Protein AF-A0A0F9NKI3-F1 (afdb_monomer)

Secondary structure (DSSP, 8-state):
----EEEEEEEEETTTTEEEEEEEE----TT--S---EEEEEEEE-SSHHHHHHHHHHHHHHHHHHHHHHHHHHHHHHHHHHHHHHHHHHHHTT--

Mean predicted aligned error: 7.86 Å

Nearest PDB structures (foldseek):
  6e8r-assembly2_B  TM=3.709E-01  e=1.307E+00  Homo sapiens

Radius of gyration: 21.3 Å; Cα contacts (8 Å, |Δi|>4): 100; chains: 1; bounding box: 38×28×70 Å

Organism: NCBI:txid412755

pLDDT: mean 84.34, std 12.33, range [48.88, 94.62]

Sequence (96 aa):
MAIMWEFTITPIDIPNRIVSVSATRTDDSPTDPDPTYTVSMQNADISTTAKKTEALNALWAKYEKQVAEQATLNIINAEIDTLQIAAKANFEGREP

Foldseek 3Di:
DDWDKDKDWADDDDVQQWIKIKIWTDPDDPPDPDDTDIFIDGGQGPPDPVSVVVVVVVSVVVSVVVVVVVVVVVVVVVVVVVVVVVVVVVVVVPDD

Structure (mmCIF, N/CA/C/O backbone):
data_AF-A0A0F9NKI3-F1
#
_entry.id   AF-A0A0F9NKI3-F1
#
loop_
_atom_site.group_PDB
_atom_site.id
_atom_site.type_symbol
_atom_site.label_atom_id
_atom_site.label_alt_id
_atom_site.label_comp_id
_atom_site.label_asym_id
_atom_site.label_entity_id
_atom_site.label_seq_id
_atom_site.pdbx_PDB_ins_code
_atom_site.Cartn_x
_atom_site.Cartn_y
_atom_site.Cartn_z
_atom_site.occupancy
_atom_site.B_iso_or_equiv
_atom_site.auth_seq_id
_atom_site.auth_comp_id
_atom_site.auth_asym_id
_atom_site.auth_atom_id
_atom_site.pdbx_PDB_model_num
ATOM 1 N N . MET A 1 1 ? 1.901 19.875 -2.942 1.00 56.12 1 MET A N 1
ATOM 2 C CA . MET A 1 1 ? 0.637 19.115 -3.032 1.00 56.12 1 MET A CA 1
ATOM 3 C C . MET A 1 1 ? 0.455 18.360 -1.732 1.00 56.12 1 MET A C 1
ATOM 5 O O . MET A 1 1 ? 1.447 17.869 -1.207 1.00 56.12 1 MET A O 1
ATOM 9 N N . ALA A 1 2 ? -0.754 18.343 -1.177 1.00 60.91 2 ALA A N 1
ATOM 10 C CA . ALA A 1 2 ? -1.076 17.469 -0.053 1.00 60.91 2 ALA A CA 1
ATOM 11 C C . ALA A 1 2 ? -1.441 16.092 -0.616 1.00 60.91 2 ALA A C 1
ATOM 13 O O . ALA A 1 2 ? -2.207 16.028 -1.573 1.00 60.91 2 ALA A O 1
ATOM 14 N N . ILE A 1 3 ? -0.887 15.026 -0.041 1.00 71.38 3 ILE A N 1
ATOM 15 C CA . ILE A 1 3 ? -1.262 13.654 -0.397 1.00 71.38 3 ILE A CA 1
ATOM 16 C C . ILE A 1 3 ? -2.648 13.382 0.197 1.00 71.38 3 ILE A C 1
ATOM 18 O O . ILE A 1 3 ? -2.873 13.665 1.377 1.00 71.38 3 ILE A O 1
ATOM 22 N N . MET A 1 4 ? -3.572 12.852 -0.603 1.00 82.69 4 MET A N 1
ATOM 23 C CA . MET A 1 4 ? -4.944 12.556 -0.192 1.00 82.69 4 MET A CA 1
ATOM 24 C C . MET A 1 4 ? -5.180 11.053 -0.255 1.00 82.69 4 MET A C 1
ATOM 26 O O . MET A 1 4 ? -4.728 10.376 -1.174 1.00 82.69 4 MET A O 1
ATOM 30 N N . TRP A 1 5 ? -5.872 10.532 0.754 1.00 84.38 5 TRP A N 1
ATOM 31 C CA . TRP A 1 5 ? -6.169 9.112 0.881 1.00 84.38 5 TRP A CA 1
ATOM 32 C C . TRP A 1 5 ? -7.637 8.916 1.226 1.00 84.38 5 TRP A C 1
ATOM 34 O O . TRP A 1 5 ? -8.173 9.585 2.113 1.00 84.38 5 TRP A O 1
ATOM 44 N N . GLU A 1 6 ? -8.262 7.953 0.567 1.00 87.38 6 GLU A N 1
ATOM 45 C CA . GLU A 1 6 ? -9.552 7.408 0.948 1.00 87.38 6 GLU A CA 1
ATOM 46 C C . GLU A 1 6 ? -9.338 6.115 1.740 1.00 87.38 6 GLU A C 1
ATOM 48 O O . GLU A 1 6 ? -8.674 5.184 1.280 1.00 87.38 6 GLU A O 1
ATOM 53 N N . PHE A 1 7 ? -9.888 6.061 2.954 1.00 89.31 7 PHE A N 1
ATOM 54 C CA . PHE A 1 7 ? -9.774 4.903 3.837 1.00 89.31 7 PHE A CA 1
ATOM 55 C C . PHE A 1 7 ? -11.121 4.205 3.976 1.00 89.31 7 PHE A C 1
ATOM 57 O O . PHE A 1 7 ? -12.107 4.812 4.389 1.00 89.31 7 PHE A O 1
ATOM 64 N N . THR A 1 8 ? -11.140 2.901 3.719 1.00 91.88 8 THR A N 1
ATOM 65 C CA . THR A 1 8 ? -12.283 2.030 4.003 1.00 91.8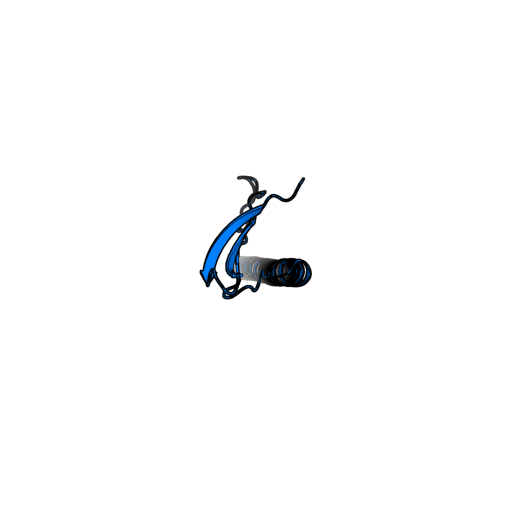8 8 THR A CA 1
ATOM 66 C C . THR A 1 8 ? -11.929 1.094 5.149 1.00 91.88 8 THR A C 1
ATOM 68 O O . THR A 1 8 ? -10.944 0.362 5.077 1.00 91.88 8 THR A O 1
ATOM 71 N N . ILE A 1 9 ? -12.743 1.097 6.206 1.00 91.88 9 ILE A N 1
ATOM 72 C CA . ILE A 1 9 ? -12.592 0.211 7.365 1.00 91.88 9 ILE A CA 1
ATOM 73 C C . ILE A 1 9 ? -13.836 -0.667 7.457 1.00 91.88 9 ILE A C 1
ATOM 75 O O . ILE A 1 9 ? -14.939 -0.166 7.660 1.00 91.88 9 ILE A O 1
ATOM 79 N N . THR A 1 10 ? -13.656 -1.978 7.333 1.00 94.00 10 THR A N 1
ATOM 80 C CA . THR A 1 10 ? -14.743 -2.959 7.418 1.00 94.00 10 THR A CA 1
ATOM 81 C C . THR A 1 10 ? -14.592 -3.777 8.699 1.00 94.00 10 THR A C 1
ATOM 83 O O . THR A 1 10 ? -13.580 -4.461 8.852 1.00 94.00 10 THR A O 1
ATOM 86 N N . PRO A 1 11 ? -15.555 -3.737 9.634 1.00 92.56 11 PRO A N 1
ATOM 87 C CA . PRO A 1 11 ? -15.527 -4.595 10.813 1.00 92.56 11 PRO A CA 1
ATOM 88 C C . PRO A 1 11 ? -15.564 -6.079 10.435 1.00 92.56 11 PRO A C 1
ATOM 90 O O . PRO A 1 11 ? -16.396 -6.486 9.629 1.00 92.56 11 PRO A O 1
ATOM 93 N N . ILE A 1 12 ? -14.682 -6.879 11.036 1.00 93.56 12 ILE A N 1
ATOM 94 C CA . ILE A 1 12 ? -14.670 -8.345 10.900 1.00 93.56 12 ILE A CA 1
ATOM 95 C C . ILE A 1 12 ? -15.198 -8.975 12.190 1.00 93.56 12 ILE A C 1
ATOM 97 O O . ILE A 1 12 ? -16.118 -9.786 12.161 1.00 93.56 12 ILE A O 1
ATOM 101 N N . ASP A 1 13 ? -14.644 -8.559 13.328 1.00 92.31 13 ASP A N 1
ATOM 102 C CA . ASP A 1 13 ? -15.032 -9.017 14.660 1.00 92.31 13 ASP A CA 1
ATOM 103 C C . ASP A 1 13 ? -15.157 -7.800 15.581 1.00 92.31 13 ASP A C 1
ATOM 105 O O . ASP A 1 13 ? -14.176 -7.117 15.887 1.00 92.31 13 ASP A O 1
ATOM 109 N N . ILE A 1 14 ? -16.389 -7.505 15.993 1.00 89.06 14 ILE A N 1
ATOM 110 C CA . ILE A 1 14 ? -16.696 -6.335 16.818 1.00 89.06 14 ILE A CA 1
ATOM 111 C C . ILE A 1 14 ? -16.207 -6.525 18.267 1.00 89.06 14 ILE A C 1
ATOM 113 O O . ILE A 1 14 ? -15.516 -5.621 18.749 1.00 89.06 14 ILE A O 1
ATOM 117 N N . PRO A 1 15 ? -16.501 -7.647 18.969 1.00 92.25 15 PRO A N 1
ATOM 118 C CA . PRO A 1 15 ? -15.960 -7.904 20.307 1.00 92.25 15 PRO A CA 1
ATOM 119 C C . PRO A 1 15 ? -14.440 -7.748 20.402 1.00 92.25 15 PRO A C 1
ATOM 121 O O . PRO A 1 15 ? -13.949 -7.079 21.312 1.00 92.25 15 PRO A O 1
ATOM 124 N N . ASN A 1 16 ? -13.706 -8.310 19.439 1.00 90.00 16 ASN A N 1
ATOM 125 C CA . ASN A 1 16 ? -12.243 -8.293 19.432 1.00 90.00 16 ASN A CA 1
ATOM 126 C C . ASN A 1 16 ? -11.648 -7.062 18.733 1.00 90.00 16 ASN A C 1
ATOM 128 O O . ASN A 1 16 ? -10.433 -6.883 18.741 1.00 90.00 16 ASN A O 1
ATOM 132 N N . ARG A 1 17 ? -12.489 -6.183 18.166 1.00 91.00 17 ARG A N 1
ATOM 133 C CA . ARG A 1 17 ? -12.084 -4.968 17.437 1.00 91.00 17 ARG A CA 1
ATOM 134 C C . ARG A 1 17 ? -11.105 -5.273 16.298 1.00 91.00 17 ARG A C 1
ATOM 136 O O . ARG A 1 17 ? -10.110 -4.572 16.119 1.00 91.00 17 ARG A O 1
ATOM 143 N N . ILE A 1 18 ? -11.407 -6.315 15.532 1.00 91.19 18 ILE A N 1
ATOM 144 C CA . ILE A 1 18 ? -10.645 -6.722 14.352 1.00 91.19 18 ILE A CA 1
ATOM 145 C C . ILE A 1 18 ? -11.354 -6.189 13.109 1.00 91.19 18 ILE A C 1
ATOM 147 O O . ILE A 1 18 ? -12.568 -6.354 12.951 1.00 91.19 18 ILE A O 1
ATOM 151 N N . VAL A 1 19 ? -10.597 -5.553 12.218 1.00 93.50 19 VAL A N 1
ATOM 152 C CA . VAL A 1 19 ? -11.117 -4.911 11.005 1.00 93.50 19 VAL A CA 1
ATOM 153 C C . VAL A 1 19 ? -10.293 -5.275 9.770 1.00 93.50 19 VAL A C 1
ATOM 155 O O . VAL A 1 19 ? -9.125 -5.646 9.858 1.00 93.50 19 VAL A O 1
ATOM 158 N N . SER A 1 20 ? -10.894 -5.142 8.596 1.00 93.62 20 SER A N 1
ATOM 159 C CA . SER A 1 20 ? -10.179 -5.000 7.332 1.00 93.62 20 SER A CA 1
ATOM 160 C C . SER A 1 20 ? -9.996 -3.514 7.048 1.00 93.62 20 SER A C 1
ATOM 162 O O . SER A 1 20 ? -10.941 -2.741 7.215 1.00 93.62 20 SER A O 1
ATOM 164 N N . VAL A 1 21 ? -8.802 -3.107 6.628 1.00 92.44 21 VAL A N 1
ATOM 165 C CA . VAL A 1 21 ? -8.521 -1.723 6.231 1.00 92.44 21 VAL A CA 1
ATOM 166 C C . VAL A 1 21 ? -8.015 -1.712 4.799 1.00 92.44 21 VAL A C 1
ATOM 168 O O . VAL A 1 21 ? -7.109 -2.471 4.459 1.00 92.44 21 VAL A O 1
ATOM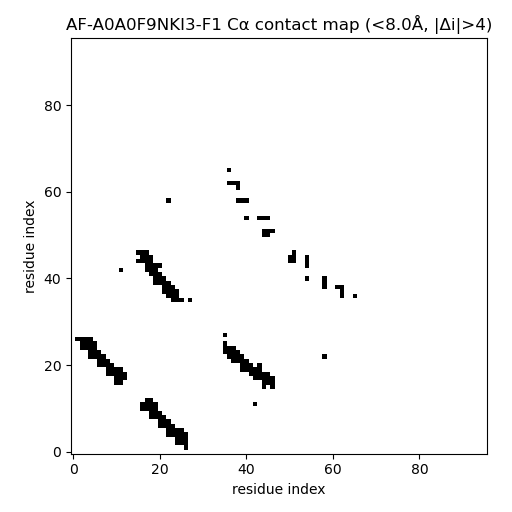 171 N N . SER A 1 22 ? -8.581 -0.838 3.975 1.00 92.00 22 SER A N 1
ATOM 172 C CA . SER A 1 22 ? -8.082 -0.503 2.644 1.00 92.00 22 SER A CA 1
ATOM 173 C C . SER A 1 22 ? -7.803 0.991 2.586 1.00 92.00 22 SER A C 1
ATOM 175 O O . SER A 1 22 ? -8.614 1.781 3.068 1.00 92.00 22 SER A O 1
ATOM 177 N N . ALA A 1 23 ? -6.667 1.370 2.015 1.00 89.50 23 ALA A N 1
ATOM 178 C CA . ALA A 1 23 ? -6.284 2.752 1.788 1.00 89.50 23 ALA A CA 1
ATOM 179 C C . ALA A 1 23 ? -5.984 2.937 0.302 1.00 89.50 23 ALA A C 1
ATOM 181 O O . ALA A 1 23 ? -5.154 2.218 -0.258 1.00 89.50 23 ALA A O 1
ATOM 182 N N . THR A 1 24 ? -6.670 3.895 -0.306 1.00 88.19 24 THR A N 1
ATOM 183 C CA . THR A 1 24 ? -6.551 4.237 -1.720 1.00 88.19 24 THR A CA 1
ATOM 184 C C . THR A 1 24 ? -6.028 5.659 -1.826 1.00 88.19 24 THR A C 1
ATOM 186 O O . THR A 1 24 ? -6.624 6.573 -1.259 1.00 88.19 24 THR A O 1
ATOM 189 N N . ARG A 1 25 ? -4.908 5.861 -2.519 1.00 84.31 25 ARG A N 1
ATOM 190 C CA . ARG A 1 25 ? -4.369 7.200 -2.777 1.00 84.31 25 ARG A CA 1
ATOM 191 C C . ARG A 1 25 ? -5.241 7.912 -3.820 1.00 84.31 25 ARG A C 1
ATOM 193 O O . ARG A 1 25 ? -5.547 7.321 -4.850 1.00 84.31 25 ARG A O 1
ATOM 200 N N . THR A 1 26 ? -5.681 9.138 -3.536 1.00 78.50 26 THR A N 1
ATOM 201 C CA . THR A 1 26 ? -6.662 9.889 -4.350 1.00 78.50 26 THR A CA 1
ATOM 202 C C . THR A 1 26 ? -6.180 11.266 -4.805 1.00 78.50 26 THR A C 1
ATOM 204 O O . THR A 1 26 ? -6.924 11.971 -5.482 1.00 78.50 26 THR A O 1
ATOM 207 N N . ASP A 1 27 ? -4.953 11.672 -4.463 1.00 73.81 27 ASP A N 1
ATOM 208 C CA . ASP A 1 27 ? -4.363 12.936 -4.930 1.00 73.81 27 ASP A CA 1
ATOM 209 C C . ASP A 1 27 ? -3.825 12.897 -6.365 1.00 73.81 27 ASP A C 1
ATOM 211 O O . ASP A 1 27 ? -3.313 13.915 -6.839 1.00 73.81 27 ASP A O 1
ATOM 215 N N . ASP A 1 28 ? -3.950 11.767 -7.063 1.00 60.22 28 ASP A N 1
ATOM 216 C CA . ASP A 1 28 ? -3.497 11.662 -8.444 1.00 60.22 28 ASP A CA 1
ATOM 217 C C . ASP A 1 28 ? -4.387 12.530 -9.351 1.00 60.22 28 ASP A C 1
ATOM 219 O O . ASP A 1 28 ? -5.604 12.362 -9.479 1.00 60.22 28 ASP A O 1
ATOM 223 N N . SER A 1 29 ? -3.744 13.542 -9.931 1.00 50.34 29 SER A N 1
ATOM 224 C CA . SER A 1 29 ? -4.316 14.459 -10.912 1.00 50.34 29 SER A CA 1
ATOM 225 C C . SER A 1 29 ? -4.726 13.673 -12.164 1.00 50.34 29 SER A C 1
ATOM 227 O O . SER A 1 29 ? -4.007 12.758 -12.551 1.00 50.34 29 SER A O 1
ATOM 229 N N . PRO A 1 30 ? -5.785 14.066 -12.897 1.00 52.69 30 PRO A N 1
ATOM 230 C CA . PRO A 1 30 ? -6.145 13.453 -14.186 1.00 52.69 30 PRO A CA 1
ATOM 231 C C . PRO A 1 30 ? -5.040 13.534 -15.261 1.00 52.69 30 PRO A C 1
ATOM 233 O O . PRO A 1 30 ? -5.196 12.994 -16.352 1.00 52.69 30 PRO A O 1
ATOM 236 N N . THR A 1 31 ? -3.948 14.248 -14.980 1.00 53.03 31 THR A N 1
ATOM 237 C CA . THR A 1 31 ? -2.748 14.341 -15.819 1.00 53.03 31 THR A CA 1
ATOM 238 C C . THR A 1 31 ? -1.676 13.310 -15.478 1.00 53.03 31 THR A C 1
ATOM 240 O O . THR A 1 31 ? -0.673 13.268 -16.183 1.00 53.03 31 THR A O 1
ATOM 243 N N . ASP A 1 32 ? -1.839 12.545 -14.398 1.00 49.78 32 ASP A N 1
ATOM 244 C CA . ASP A 1 32 ? -0.908 11.490 -14.018 1.00 49.78 32 ASP A CA 1
ATOM 245 C C . ASP A 1 32 ? -1.337 10.180 -14.702 1.00 49.78 32 ASP A C 1
ATOM 247 O O . ASP A 1 32 ? -2.441 9.689 -14.454 1.00 49.78 32 ASP A O 1
ATOM 251 N N . PRO A 1 33 ? -0.535 9.633 -15.630 1.00 48.88 33 PRO A N 1
ATOM 252 C CA . PRO A 1 33 ? -0.810 8.339 -16.244 1.00 48.88 33 PRO A CA 1
ATOM 253 C C . PRO A 1 33 ? -0.526 7.154 -15.298 1.00 48.88 33 PRO A C 1
ATOM 255 O O . PRO A 1 33 ? -0.749 6.013 -15.707 1.00 48.88 33 PRO A O 1
ATOM 258 N N . ASP A 1 34 ? -0.034 7.405 -14.075 1.00 59.00 34 ASP A N 1
ATOM 259 C CA . ASP A 1 34 ? 0.385 6.395 -13.096 1.00 59.00 34 ASP A CA 1
ATOM 260 C C . ASP A 1 34 ? -0.687 6.075 -12.017 1.00 59.00 34 ASP A C 1
ATOM 262 O O . ASP A 1 34 ? -1.652 6.817 -11.818 1.00 59.00 34 ASP A O 1
ATOM 266 N N . PRO A 1 35 ? -0.585 4.897 -11.369 1.00 60.28 35 PRO A N 1
ATOM 267 C CA . PRO A 1 35 ? -1.725 4.140 -10.870 1.00 60.28 35 PRO A CA 1
ATOM 268 C C . PRO A 1 35 ? -2.194 4.567 -9.482 1.00 60.28 35 PRO A C 1
ATOM 270 O O . PRO A 1 35 ? -1.411 4.690 -8.545 1.00 60.28 35 PRO A O 1
ATOM 273 N N . THR A 1 36 ? -3.514 4.601 -9.312 1.00 70.25 36 THR A N 1
ATOM 274 C CA . THR A 1 36 ? -4.166 4.613 -8.004 1.00 70.25 36 THR A CA 1
ATOM 275 C C . THR A 1 36 ? -3.595 3.505 -7.105 1.00 70.25 36 THR A C 1
ATOM 277 O O . THR A 1 36 ? -3.837 2.313 -7.320 1.00 70.25 36 THR A O 1
ATOM 280 N N . TYR A 1 37 ? -2.848 3.882 -6.066 1.00 80.50 37 TYR A N 1
ATOM 281 C C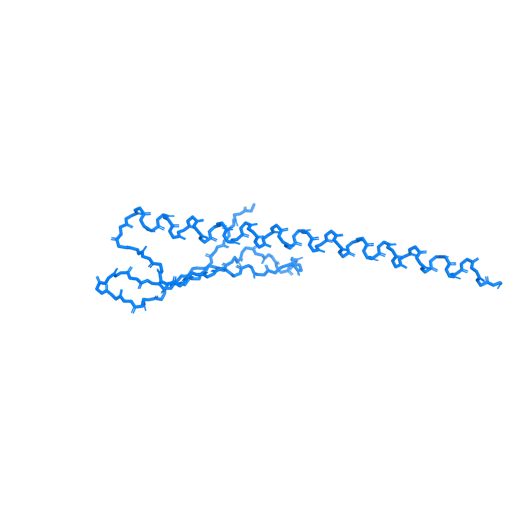A . TYR A 1 37 ? -2.273 2.923 -5.120 1.00 80.50 37 TYR A CA 1
ATOM 282 C C . TYR A 1 37 ? -3.331 2.483 -4.116 1.00 80.50 37 TYR A C 1
ATOM 284 O O . TYR A 1 37 ? -3.754 3.267 -3.268 1.00 80.50 37 TYR A O 1
ATOM 292 N N . THR A 1 38 ? -3.739 1.216 -4.197 1.00 86.75 38 THR A N 1
ATOM 293 C CA . THR 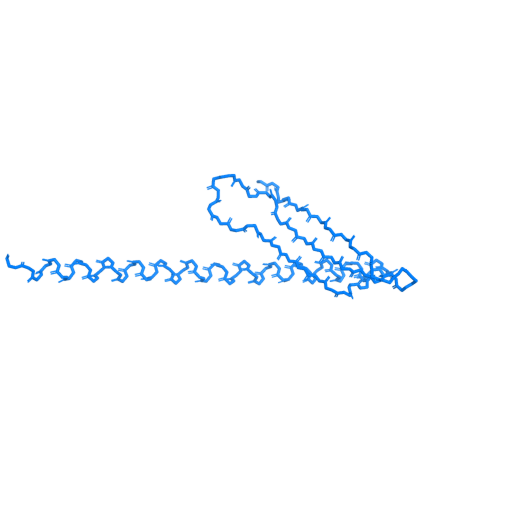A 1 38 ? -4.629 0.597 -3.211 1.00 86.75 38 THR A CA 1
ATOM 294 C C . THR A 1 38 ? -3.858 -0.428 -2.393 1.00 86.75 38 THR A C 1
ATOM 296 O O . THR A 1 38 ? -3.446 -1.464 -2.912 1.00 86.75 38 THR A O 1
ATOM 299 N N . VAL A 1 39 ? -3.706 -0.167 -1.096 1.00 90.38 39 VAL A N 1
ATOM 300 C CA . VAL A 1 39 ? -3.105 -1.105 -0.142 1.00 90.38 39 VAL A CA 1
ATOM 301 C C . VAL A 1 39 ? -4.148 -1.578 0.855 1.00 90.38 39 VAL A C 1
ATOM 303 O O . VAL A 1 39 ? -4.929 -0.790 1.382 1.00 90.38 39 VAL A O 1
ATOM 306 N N . SER A 1 40 ? -4.162 -2.880 1.133 1.00 92.00 40 SER A N 1
ATOM 307 C CA . SER A 1 40 ? -5.123 -3.475 2.060 1.00 92.00 40 SER A CA 1
ATOM 308 C C . SER A 1 40 ? -4.461 -4.342 3.122 1.00 92.00 40 SER A C 1
ATOM 310 O O . SER A 1 40 ? -3.373 -4.905 2.948 1.00 92.00 40 SER A O 1
ATOM 312 N N . MET A 1 41 ? -5.133 -4.447 4.260 1.00 92.31 41 MET A N 1
ATOM 313 C CA . MET A 1 41 ? -4.756 -5.269 5.396 1.00 92.31 41 MET A CA 1
ATOM 314 C C . MET A 1 41 ? -5.991 -5.994 5.917 1.00 92.31 41 MET A C 1
ATOM 316 O O . MET A 1 41 ? -7.004 -5.374 6.230 1.00 92.31 41 MET A O 1
ATOM 320 N N . GLN A 1 42 ? -5.891 -7.316 6.014 1.00 92.44 42 GLN A N 1
ATOM 321 C CA . GLN A 1 42 ? -6.908 -8.150 6.643 1.00 92.44 42 GLN A CA 1
ATOM 322 C C . GLN A 1 42 ? -6.554 -8.374 8.110 1.00 92.44 42 GLN A C 1
ATOM 324 O O . GLN A 1 42 ? -5.375 -8.452 8.452 1.00 92.44 42 GLN A O 1
ATOM 329 N N . ASN A 1 43 ? -7.578 -8.520 8.949 1.00 91.56 43 ASN A N 1
ATOM 330 C CA . ASN A 1 43 ? -7.442 -8.832 10.372 1.00 91.56 43 ASN A CA 1
ATOM 331 C C . ASN A 1 43 ? -6.581 -7.832 11.169 1.00 91.56 43 ASN A C 1
ATOM 333 O O . ASN A 1 43 ? -5.820 -8.224 12.052 1.00 91.56 43 ASN A O 1
ATOM 337 N N . ALA A 1 44 ? -6.695 -6.539 10.866 1.00 92.06 44 ALA A N 1
ATOM 338 C CA . ALA A 1 44 ? -6.053 -5.490 11.640 1.00 92.06 44 ALA A CA 1
ATOM 339 C C . ALA A 1 44 ? -6.704 -5.388 13.027 1.00 92.06 44 ALA A C 1
ATOM 341 O O . ALA A 1 44 ? -7.896 -5.097 13.149 1.00 92.06 44 ALA A O 1
ATOM 342 N N . ASP A 1 45 ? -5.913 -5.612 14.071 1.00 91.81 45 ASP A N 1
ATOM 343 C CA . ASP A 1 45 ? -6.304 -5.331 15.448 1.00 91.81 45 ASP A CA 1
ATOM 344 C C . ASP A 1 45 ? -6.278 -3.812 15.669 1.00 91.81 45 ASP A C 1
ATOM 346 O O . ASP A 1 45 ? -5.251 -3.161 15.479 1.00 91.81 45 ASP A O 1
ATOM 350 N N . ILE A 1 46 ? -7.417 -3.233 16.052 1.00 93.00 46 ILE A N 1
ATOM 351 C CA . ILE A 1 46 ? -7.543 -1.806 16.388 1.00 93.00 46 ILE A CA 1
ATOM 352 C C . ILE A 1 46 ? -7.991 -1.595 17.839 1.00 93.00 46 ILE A C 1
ATOM 354 O O . ILE A 1 46 ? -8.526 -0.537 18.194 1.00 93.00 46 ILE A O 1
ATOM 358 N N . SER A 1 47 ? -7.782 -2.600 18.692 1.00 92.56 47 SER A N 1
ATOM 359 C CA . SER A 1 47 ? -8.248 -2.626 20.077 1.00 92.56 47 SER A CA 1
ATOM 360 C C . SER A 1 47 ? -7.669 -1.510 20.943 1.00 92.56 47 SER A C 1
ATOM 362 O O . SER A 1 47 ? -8.370 -0.988 21.817 1.00 92.56 47 SER A O 1
ATOM 364 N N . THR A 1 48 ? -6.435 -1.092 20.654 1.00 94.31 48 THR A N 1
ATOM 365 C CA . THR A 1 48 ? -5.690 -0.051 21.372 1.00 94.31 48 THR A CA 1
ATOM 366 C C . THR A 1 48 ? -5.102 0.985 20.414 1.00 94.31 48 THR A C 1
ATOM 368 O O . THR A 1 48 ? -4.967 0.741 19.215 1.00 94.31 48 THR A O 1
ATOM 371 N N . THR A 1 49 ? -4.708 2.152 20.934 1.00 94.62 49 THR A N 1
ATOM 372 C CA . THR A 1 49 ? -4.032 3.190 20.134 1.00 94.62 49 THR A CA 1
ATOM 373 C C . THR A 1 49 ? -2.731 2.681 19.516 1.00 94.62 49 THR A C 1
ATOM 375 O O . THR A 1 49 ? -2.494 2.923 18.340 1.00 94.62 49 THR A O 1
ATOM 378 N N . ALA A 1 50 ? -1.926 1.923 20.267 1.00 94.38 50 ALA A N 1
ATOM 379 C CA . ALA A 1 50 ? -0.688 1.341 19.749 1.00 94.38 50 ALA A CA 1
ATOM 380 C C . ALA A 1 50 ? -0.956 0.400 18.564 1.00 94.38 50 ALA A C 1
ATOM 382 O O . ALA A 1 50 ? -0.273 0.486 17.548 1.00 94.38 50 ALA A O 1
ATOM 383 N N . LYS A 1 51 ? -2.002 -0.430 18.660 1.00 92.19 51 LYS A N 1
ATOM 384 C CA . LYS A 1 51 ? -2.412 -1.354 17.597 1.00 92.19 51 LYS A CA 1
ATOM 385 C C . LYS A 1 51 ? -2.946 -0.642 16.350 1.00 92.19 51 LYS A C 1
ATOM 387 O O . LYS A 1 51 ? -2.599 -1.015 15.234 1.00 92.19 51 LYS A O 1
ATOM 392 N N . LYS A 1 52 ? -3.679 0.463 16.524 1.00 91.44 52 LYS A N 1
ATOM 393 C CA . LYS A 1 52 ? -4.072 1.344 15.409 1.00 91.44 52 LYS A CA 1
ATOM 394 C C . LYS A 1 52 ? -2.858 1.928 14.686 1.00 91.44 52 LYS A C 1
ATOM 396 O O . LYS A 1 52 ? -2.810 1.891 13.461 1.00 91.44 52 LYS A O 1
ATOM 401 N N . THR A 1 53 ? -1.882 2.444 15.433 1.00 92.88 53 THR A N 1
ATOM 402 C CA . THR A 1 53 ? -0.641 2.978 14.853 1.00 92.88 53 THR A CA 1
ATOM 403 C C . THR A 1 53 ? 0.155 1.885 14.141 1.00 92.88 53 THR A C 1
ATOM 405 O O . THR A 1 53 ? 0.655 2.118 13.048 1.00 92.88 53 THR A O 1
ATOM 408 N N . GLU A 1 54 ? 0.229 0.680 14.711 1.00 93.06 54 GLU A N 1
ATOM 409 C CA . GLU A 1 54 ? 0.865 -0.484 14.0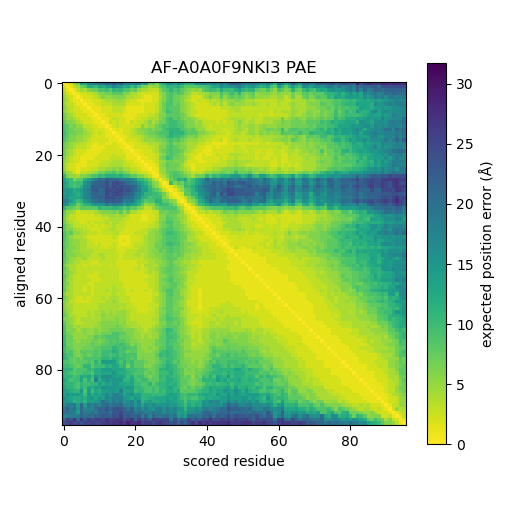82 1.00 93.06 54 GLU A CA 1
ATOM 410 C C . GLU A 1 54 ? 0.203 -0.829 12.737 1.00 93.06 54 GLU A C 1
ATOM 412 O O . GLU A 1 54 ? 0.897 -0.970 11.730 1.00 93.06 54 GLU A O 1
ATOM 417 N N . ALA A 1 55 ? -1.134 -0.877 12.688 1.00 91.50 55 ALA A N 1
ATOM 418 C CA . ALA A 1 55 ? -1.884 -1.131 11.459 1.00 91.50 55 ALA A CA 1
ATOM 419 C C . ALA A 1 55 ? -1.653 -0.045 10.391 1.00 91.50 55 ALA A C 1
ATOM 421 O O . ALA A 1 55 ? -1.447 -0.365 9.220 1.00 91.50 55 ALA A O 1
ATOM 422 N N . LEU A 1 56 ? -1.632 1.234 10.786 1.00 90.62 56 LEU A N 1
ATOM 423 C CA . LEU A 1 56 ? -1.341 2.347 9.875 1.00 90.62 56 LEU A CA 1
ATOM 424 C C . LEU A 1 56 ? 0.095 2.294 9.339 1.00 90.62 56 LEU A C 1
ATOM 426 O O . LEU A 1 56 ? 0.297 2.417 8.134 1.00 90.62 56 LEU A O 1
ATOM 430 N N . ASN A 1 57 ? 1.082 2.044 10.202 1.00 93.31 57 ASN A N 1
ATOM 431 C CA . ASN A 1 57 ? 2.482 1.916 9.793 1.00 93.31 57 ASN A CA 1
ATOM 432 C C . ASN A 1 57 ? 2.683 0.745 8.826 1.00 93.31 57 ASN A C 1
ATOM 434 O O . ASN A 1 57 ? 3.429 0.857 7.858 1.00 93.31 57 ASN A O 1
ATOM 438 N N . ALA A 1 58 ? 2.000 -0.376 9.055 1.00 91.81 58 ALA A N 1
ATOM 439 C CA . ALA A 1 58 ? 2.101 -1.525 8.170 1.00 91.81 58 ALA A CA 1
ATOM 440 C C . ALA A 1 58 ? 1.368 -1.312 6.828 1.00 91.81 58 ALA A C 1
ATOM 442 O O . ALA A 1 58 ? 1.834 -1.820 5.808 1.00 91.81 58 ALA A O 1
ATOM 443 N N . LEU A 1 59 ? 0.280 -0.531 6.779 1.00 91.62 59 LEU A N 1
ATOM 444 C CA . LEU A 1 59 ? -0.300 -0.064 5.509 1.00 91.62 59 LEU A CA 1
ATOM 445 C C . LEU A 1 59 ? 0.663 0.864 4.761 1.00 91.62 59 LEU A C 1
ATOM 447 O O . LEU A 1 59 ? 0.857 0.695 3.559 1.00 91.62 59 LEU A O 1
ATOM 451 N N . TRP A 1 60 ? 1.310 1.789 5.473 1.00 90.88 60 TRP A N 1
ATOM 452 C CA . TRP A 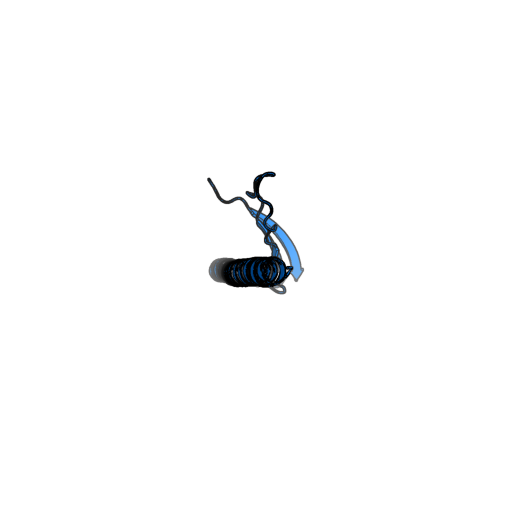1 60 ? 2.296 2.697 4.891 1.00 90.88 60 TRP A CA 1
ATOM 453 C C . TRP A 1 60 ? 3.496 1.949 4.297 1.00 90.88 60 TRP A C 1
ATOM 455 O O . TRP A 1 60 ? 3.852 2.171 3.145 1.00 90.88 60 TRP A O 1
ATOM 465 N N . ALA A 1 61 ? 4.048 0.973 5.020 1.00 91.75 61 ALA A N 1
ATOM 466 C CA . ALA A 1 61 ? 5.145 0.144 4.521 1.00 91.75 61 ALA A CA 1
ATOM 467 C C . ALA A 1 61 ? 4.769 -0.648 3.251 1.00 91.75 61 ALA A C 1
ATOM 469 O O . ALA A 1 61 ? 5.603 -0.842 2.365 1.00 91.75 61 ALA A O 1
ATOM 470 N N . LYS A 1 62 ? 3.511 -1.103 3.128 1.00 91.81 62 LYS A N 1
ATOM 471 C CA . LYS A 1 62 ? 3.027 -1.736 1.887 1.00 91.81 62 LYS A CA 1
ATOM 472 C C . LYS A 1 62 ? 3.018 -0.754 0.722 1.00 91.81 62 LYS A C 1
ATOM 474 O O . LYS A 1 62 ? 3.419 -1.128 -0.376 1.00 91.81 62 LYS A O 1
ATOM 479 N N . TYR A 1 63 ? 2.581 0.477 0.972 1.00 89.31 63 TYR A N 1
ATOM 480 C CA . TYR A 1 63 ? 2.577 1.532 -0.034 1.00 89.31 63 TYR A CA 1
ATOM 481 C C . TYR A 1 63 ? 4.000 1.859 -0.501 1.00 89.31 63 TYR A C 1
ATOM 483 O O . TYR A 1 63 ? 4.260 1.825 -1.699 1.00 89.31 63 TYR A O 1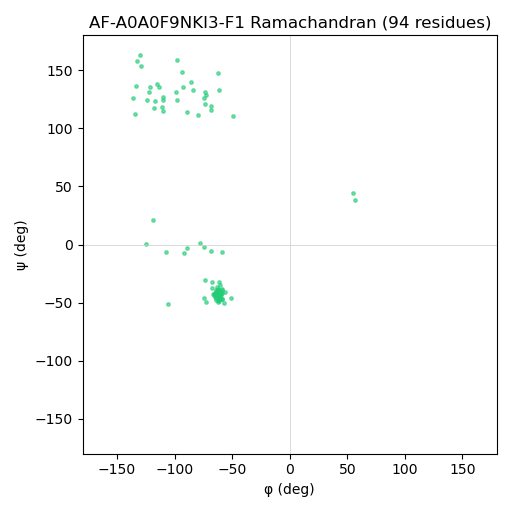
ATOM 491 N N . GLU A 1 64 ? 4.938 2.079 0.424 1.00 89.62 64 GLU A N 1
ATOM 492 C CA . GLU A 1 64 ? 6.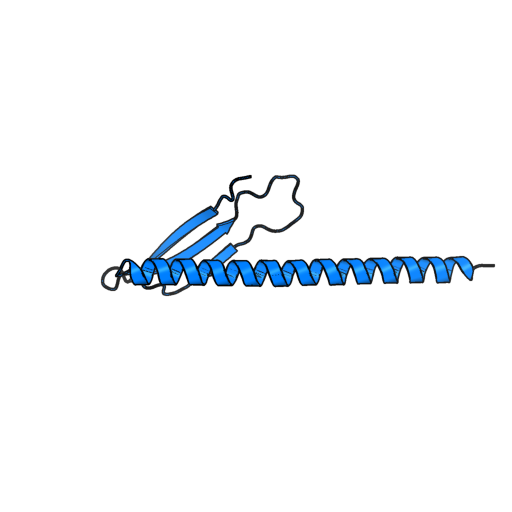339 2.375 0.087 1.00 89.62 64 GLU A CA 1
ATOM 493 C C . GLU A 1 64 ? 6.963 1.284 -0.789 1.00 89.62 64 GLU A C 1
ATOM 495 O O . GLU A 1 64 ? 7.651 1.579 -1.768 1.00 89.62 64 GLU A O 1
ATOM 500 N N . LYS A 1 65 ? 6.672 0.015 -0.483 1.00 90.06 65 LYS A N 1
ATOM 501 C CA . LYS A 1 65 ? 7.129 -1.114 -1.294 1.00 90.06 65 LYS A CA 1
ATOM 502 C C . LYS A 1 65 ? 6.533 -1.088 -2.704 1.00 90.06 65 LYS A C 1
ATOM 504 O O . LYS A 1 65 ? 7.272 -1.262 -3.667 1.00 90.06 65 LYS A O 1
ATOM 509 N N . GLN A 1 66 ? 5.228 -0.856 -2.832 1.00 87.38 66 GLN A N 1
ATOM 510 C CA . GLN A 1 66 ? 4.558 -0.815 -4.133 1.00 87.38 66 GLN A CA 1
ATOM 511 C C . GLN A 1 66 ? 5.067 0.345 -5.003 1.00 87.38 66 GLN A C 1
ATOM 513 O O . GLN A 1 66 ? 5.289 0.167 -6.197 1.00 87.38 66 GLN A O 1
ATOM 518 N N . VAL A 1 67 ? 5.319 1.510 -4.401 1.00 85.44 67 VAL A N 1
ATOM 519 C CA . VAL A 1 67 ? 5.937 2.652 -5.091 1.00 85.44 67 VAL A CA 1
ATOM 520 C C . VAL A 1 67 ? 7.345 2.307 -5.579 1.00 85.44 67 VAL A C 1
ATOM 522 O O . VAL A 1 67 ? 7.689 2.608 -6.719 1.00 85.44 67 VAL A O 1
ATOM 525 N N . ALA A 1 68 ? 8.162 1.651 -4.751 1.00 87.44 68 ALA A N 1
ATOM 526 C CA . ALA A 1 68 ? 9.513 1.249 -5.144 1.00 87.44 68 ALA A CA 1
ATOM 527 C C . ALA A 1 68 ? 9.514 0.218 -6.292 1.00 87.44 68 ALA A C 1
ATOM 529 O O . ALA A 1 68 ? 10.324 0.314 -7.219 1.00 87.44 68 ALA A O 1
ATOM 530 N N . GLU A 1 69 ? 8.596 -0.750 -6.256 1.00 86.75 69 GLU A N 1
ATOM 531 C CA . GLU A 1 69 ? 8.400 -1.723 -7.338 1.00 86.75 69 GLU A CA 1
ATOM 532 C C . GLU A 1 69 ? 7.985 -1.030 -8.645 1.00 86.75 69 GLU A C 1
ATOM 534 O O . GLU A 1 69 ? 8.579 -1.301 -9.690 1.00 86.75 69 GLU A O 1
ATOM 539 N N . GLN A 1 70 ? 7.049 -0.076 -8.587 1.00 83.75 70 GLN A N 1
ATOM 540 C CA . GLN A 1 70 ? 6.626 0.688 -9.764 1.00 83.75 70 GLN A CA 1
ATOM 541 C C . GLN A 1 70 ? 7.760 1.552 -10.332 1.00 83.75 70 GLN A C 1
ATOM 543 O O . GLN A 1 70 ? 7.992 1.558 -11.540 1.00 83.75 70 GLN A O 1
ATOM 548 N N . ALA A 1 71 ? 8.530 2.223 -9.472 1.00 83.62 71 ALA A N 1
ATOM 549 C CA . ALA A 1 71 ? 9.697 2.993 -9.897 1.00 83.62 71 ALA A CA 1
ATOM 550 C C . ALA A 1 71 ? 10.728 2.111 -10.627 1.00 83.62 71 ALA A C 1
ATOM 552 O O . ALA A 1 71 ? 11.300 2.524 -11.634 1.00 83.62 71 ALA A O 1
ATOM 553 N N . THR A 1 72 ? 10.920 0.874 -10.160 1.00 85.62 72 THR A N 1
ATOM 554 C CA . THR A 1 72 ? 11.810 -0.104 -10.805 1.00 85.62 72 THR A CA 1
ATOM 555 C C . THR A 1 72 ? 11.281 -0.530 -12.178 1.00 85.62 72 THR A C 1
ATOM 557 O O . THR A 1 72 ? 12.048 -0.584 -13.138 1.00 85.62 72 THR A O 1
ATOM 560 N N . LEU A 1 73 ? 9.974 -0.783 -12.306 1.00 85.44 73 LEU A N 1
ATOM 561 C CA . LEU A 1 73 ? 9.345 -1.110 -13.592 1.00 85.44 73 LEU A CA 1
ATOM 562 C C . LEU A 1 73 ? 9.486 0.026 -14.611 1.00 85.44 73 LEU A C 1
ATOM 564 O O . LEU A 1 73 ? 9.804 -0.233 -15.771 1.00 85.44 73 LEU A O 1
ATOM 568 N N . ASN A 1 74 ? 9.309 1.276 -14.180 1.00 83.00 74 ASN A N 1
ATOM 569 C CA . ASN A 1 74 ? 9.453 2.440 -15.056 1.00 83.00 74 ASN A CA 1
ATOM 570 C C . ASN A 1 74 ? 10.885 2.559 -15.613 1.00 83.00 74 ASN A C 1
ATOM 572 O O . ASN A 1 74 ? 11.058 2.863 -16.793 1.00 83.00 74 ASN A O 1
ATOM 576 N N . ILE A 1 75 ? 11.906 2.250 -14.804 1.00 86.62 75 ILE A N 1
ATOM 577 C CA . ILE A 1 75 ? 13.308 2.204 -15.254 1.00 86.62 75 ILE A CA 1
ATOM 578 C C . ILE A 1 75 ? 13.507 1.103 -16.306 1.00 86.62 75 ILE A C 1
ATOM 580 O O . ILE A 1 75 ? 14.064 1.370 -17.368 1.00 86.62 75 ILE A O 1
ATOM 584 N N . ILE A 1 76 ? 13.005 -0.110 -16.048 1.00 88.50 76 ILE A N 1
ATOM 585 C CA . ILE A 1 76 ? 13.123 -1.244 -16.981 1.00 88.50 76 ILE A CA 1
ATOM 586 C C . ILE A 1 76 ? 12.457 -0.925 -18.325 1.00 88.50 76 ILE A C 1
ATOM 588 O O . ILE A 1 76 ? 13.027 -1.199 -19.380 1.00 88.50 76 ILE A O 1
ATOM 592 N N . ASN A 1 77 ? 11.269 -0.320 -18.306 1.00 86.88 77 ASN A N 1
ATOM 593 C CA . ASN A 1 77 ? 10.565 0.053 -19.532 1.00 86.88 77 ASN A CA 1
ATOM 594 C C . ASN A 1 77 ? 11.350 1.095 -20.344 1.00 86.88 77 ASN A C 1
ATOM 596 O O . ASN A 1 77 ? 11.495 0.936 -21.554 1.00 86.88 77 ASN A O 1
ATOM 600 N N . ALA A 1 78 ? 11.936 2.100 -19.687 1.00 89.06 78 ALA A N 1
ATOM 601 C CA . ALA A 1 78 ? 12.775 3.089 -20.363 1.00 89.06 78 ALA A CA 1
ATOM 602 C C . ALA A 1 78 ? 14.034 2.463 -21.003 1.00 89.06 78 ALA A C 1
ATOM 604 O O . ALA A 1 78 ? 14.454 2.863 -22.096 1.00 89.06 78 ALA A O 1
ATOM 605 N N . GLU A 1 79 ? 14.634 1.458 -20.357 1.00 92.56 79 GLU A N 1
ATOM 606 C CA . GLU A 1 7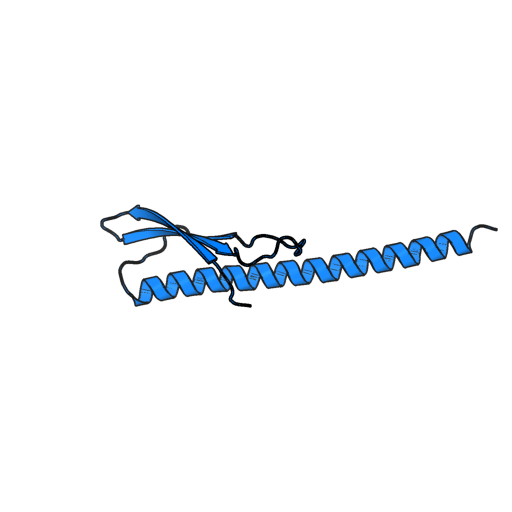9 ? 15.750 0.698 -20.932 1.00 92.56 79 GLU A CA 1
ATOM 607 C C . GLU A 1 79 ? 15.316 -0.119 -22.157 1.00 92.56 79 GLU A C 1
ATOM 609 O O . GLU A 1 79 ? 16.003 -0.101 -23.182 1.00 92.56 79 GLU A O 1
ATOM 614 N N . ILE A 1 80 ? 14.158 -0.788 -22.091 1.00 90.88 80 ILE A N 1
ATOM 615 C CA . ILE A 1 80 ? 13.579 -1.521 -23.227 1.00 90.88 80 ILE A CA 1
ATOM 616 C C . ILE A 1 80 ? 13.343 -0.580 -24.412 1.00 90.88 80 ILE A C 1
ATOM 618 O O . ILE A 1 80 ? 13.750 -0.904 -25.530 1.00 90.88 80 ILE A O 1
ATOM 622 N N . ASP A 1 81 ? 12.752 0.591 -24.184 1.00 92.19 81 ASP A N 1
ATOM 623 C CA . ASP A 1 81 ? 12.502 1.582 -25.235 1.00 92.19 81 ASP A CA 1
ATOM 624 C C . ASP A 1 81 ? 13.809 2.056 -25.882 1.00 92.19 81 ASP A C 1
ATOM 626 O O . ASP A 1 81 ? 13.926 2.122 -27.109 1.00 92.19 81 ASP A O 1
ATOM 630 N N . THR A 1 82 ? 14.837 2.307 -25.068 1.00 92.62 82 THR A N 1
ATOM 631 C CA . THR A 1 82 ? 16.173 2.679 -25.554 1.00 92.62 82 THR A CA 1
ATOM 632 C C . THR A 1 82 ? 16.770 1.583 -26.440 1.00 92.62 82 THR A C 1
ATOM 634 O O . THR A 1 82 ? 17.288 1.870 -27.524 1.00 92.62 82 THR A O 1
ATOM 637 N N . LEU A 1 83 ? 16.665 0.316 -26.025 1.00 92.81 83 LEU A N 1
ATOM 638 C CA . LEU A 1 83 ? 17.127 -0.829 -26.814 1.00 92.81 83 LEU A CA 1
ATOM 639 C C . LEU A 1 83 ? 16.353 -0.967 -28.131 1.00 92.81 83 LEU A C 1
ATOM 641 O O . LEU A 1 83 ? 16.956 -1.253 -29.166 1.00 92.81 83 LEU A O 1
ATOM 645 N N . GLN A 1 84 ? 15.040 -0.732 -28.122 1.00 91.81 84 GLN A N 1
ATOM 646 C CA . GLN A 1 84 ? 14.215 -0.763 -29.330 1.00 91.81 84 GLN A CA 1
ATOM 647 C C . GLN A 1 84 ? 14.593 0.346 -30.318 1.00 91.81 84 GLN A C 1
ATOM 649 O O . GLN A 1 84 ? 14.679 0.086 -31.520 1.00 91.81 84 GLN A O 1
ATOM 654 N N . ILE A 1 85 ? 14.854 1.563 -29.834 1.00 91.25 85 ILE A N 1
ATOM 655 C CA . ILE A 1 85 ? 15.327 2.683 -30.662 1.00 91.25 85 ILE A CA 1
ATOM 656 C C . ILE A 1 85 ? 16.682 2.340 -31.287 1.00 91.25 85 ILE A C 1
ATOM 658 O O . ILE A 1 85 ? 16.852 2.468 -32.501 1.00 91.25 85 ILE A O 1
ATOM 662 N N . ALA A 1 86 ? 17.629 1.843 -30.485 1.00 89.94 86 ALA A N 1
ATOM 663 C CA . ALA A 1 86 ? 18.946 1.443 -30.973 1.00 89.94 86 ALA A CA 1
ATOM 664 C C . ALA A 1 86 ? 18.858 0.310 -32.010 1.00 89.94 86 ALA A C 1
ATOM 666 O O . ALA A 1 86 ? 19.564 0.330 -33.019 1.00 89.94 86 ALA A O 1
ATOM 667 N N . ALA A 1 87 ? 17.977 -0.672 -31.795 1.00 88.81 87 ALA A N 1
ATOM 668 C CA . ALA A 1 87 ? 17.738 -1.744 -32.753 1.00 88.81 87 ALA A CA 1
ATOM 669 C C . ALA A 1 87 ? 17.189 -1.204 -34.083 1.00 88.81 87 ALA A C 1
ATOM 671 O O . ALA A 1 87 ? 17.734 -1.546 -35.130 1.00 88.81 87 ALA A O 1
ATOM 672 N N . LYS A 1 88 ? 16.170 -0.331 -34.055 1.00 89.44 88 LYS A N 1
ATOM 673 C CA . LYS A 1 88 ? 15.596 0.289 -35.265 1.00 89.44 88 LYS A CA 1
ATOM 674 C C . LYS A 1 88 ? 16.647 1.047 -36.074 1.00 89.44 88 LYS A C 1
ATOM 676 O O . LYS A 1 88 ? 16.813 0.753 -37.253 1.00 89.44 88 LYS A O 1
ATOM 681 N N . ALA A 1 89 ? 17.419 1.919 -35.427 1.00 86.12 89 ALA A N 1
ATOM 682 C CA . ALA A 1 89 ? 18.477 2.681 -36.093 1.00 86.12 89 ALA A CA 1
ATOM 683 C C . ALA A 1 89 ? 19.534 1.769 -36.748 1.00 86.12 89 ALA A C 1
ATOM 685 O O . ALA A 1 89 ? 19.997 2.031 -37.857 1.00 86.12 89 ALA A O 1
ATOM 686 N N . ASN A 1 90 ? 19.893 0.661 -36.089 1.00 83.88 90 ASN A N 1
ATOM 687 C CA . ASN A 1 90 ? 20.819 -0.326 -36.647 1.00 83.88 90 ASN A CA 1
ATOM 688 C C . ASN A 1 90 ? 20.250 -1.079 -37.859 1.00 83.88 90 ASN A C 1
ATOM 690 O O . ASN A 1 90 ? 21.028 -1.485 -38.721 1.00 83.88 90 ASN A O 1
ATOM 694 N N . PHE A 1 91 ? 18.937 -1.317 -37.913 1.00 83.88 91 PHE A N 1
ATOM 695 C CA . PHE A 1 91 ? 18.291 -1.934 -39.073 1.00 83.88 91 PHE A CA 1
ATOM 696 C C . PHE A 1 91 ? 18.183 -0.954 -40.245 1.00 83.88 91 PHE A C 1
ATOM 698 O O . PHE A 1 91 ? 18.571 -1.317 -41.350 1.00 83.88 91 PHE A O 1
ATOM 705 N N . GLU A 1 92 ? 17.757 0.286 -39.999 1.00 78.06 92 GLU A N 1
ATOM 706 C CA . GLU A 1 92 ? 17.667 1.341 -41.023 1.00 78.06 92 GLU A CA 1
ATOM 707 C C . GLU A 1 92 ? 19.036 1.642 -41.652 1.00 78.06 92 GLU A C 1
ATOM 709 O O . GLU A 1 92 ? 19.156 1.732 -42.867 1.00 78.06 92 GLU A O 1
ATOM 714 N N . GLY A 1 93 ? 20.108 1.696 -40.854 1.00 70.31 93 GLY A N 1
ATOM 715 C CA . GLY A 1 93 ? 21.470 1.897 -41.367 1.00 70.31 93 GLY A CA 1
ATOM 716 C C . GLY A 1 93 ? 22.041 0.729 -42.187 1.00 70.31 93 GLY A C 1
ATOM 717 O O . GLY A 1 93 ? 23.157 0.833 -42.695 1.00 70.31 93 GLY A O 1
ATOM 718 N N . ARG A 1 94 ? 21.321 -0.397 -42.281 1.00 66.88 94 ARG A N 1
ATOM 719 C CA . ARG A 1 94 ? 21.690 -1.579 -43.079 1.00 66.88 94 ARG A CA 1
ATOM 720 C C . ARG A 1 94 ? 20.833 -1.750 -44.333 1.00 66.88 94 ARG A C 1
ATOM 722 O O . ARG A 1 94 ? 21.130 -2.654 -45.115 1.00 66.88 94 ARG A O 1
ATOM 729 N N . GLU A 1 95 ? 19.796 -0.937 -44.524 1.00 53.59 95 GLU A N 1
ATOM 730 C CA . GLU A 1 95 ? 19.095 -0.869 -45.806 1.00 53.59 95 GLU A CA 1
ATOM 731 C C . GLU A 1 95 ? 19.977 -0.095 -46.815 1.00 53.59 95 GLU A C 1
ATOM 733 O O . GLU A 1 95 ? 20.474 0.979 -46.471 1.00 53.59 95 GLU A O 1
ATOM 738 N N . PRO A 1 96 ? 20.271 -0.666 -48.003 1.00 59.16 96 PRO A N 1
ATOM 739 C CA . PRO A 1 96 ? 21.143 -0.055 -49.011 1.00 59.16 96 PRO A CA 1
ATOM 740 C C . PRO A 1 96 ? 20.526 1.155 -49.723 1.00 59.16 96 PRO A C 1
ATOM 742 O O . PRO A 1 96 ? 19.287 1.186 -49.899 1.00 59.16 96 PRO A O 1
#

Solvent-accessible surface area (backbone atoms only — not comparable to full-atom values): 5549 Å² total; per-residue (Å²): 135,78,90,38,71,51,77,48,77,44,82,74,35,74,96,70,33,24,23,32,41,37,40,32,50,63,57,74,50,97,85,53,95,70,78,77,50,72,40,75,43,76,74,36,49,51,73,44,72,68,36,39,50,51,46,51,53,53,47,49,53,51,45,57,50,52,53,52,52,50,56,51,50,54,52,53,50,54,50,51,53,52,50,51,52,54,50,50,54,57,52,59,75,67,60,131